Protein AF-A0A9W6GWQ6-F1 (afdb_monomer)

Radius of gyration: 34.15 Å; Cα contacts (8 Å, |Δi|>4): 83; chains: 1; bounding box: 98×38×91 Å

pLDDT: mean 79.25, std 17.66, range [35.62, 95.94]

Secondary structure (DSSP, 8-state):
-------PPP--------TTTTTSTTTHHHHHHHHHHHHHHHHHHHHHHHHHHHHHHHHHHHHHHHHTT--THHHHHHHHHHHHGGGSTTHHHHHHHHHHHHHHHHT----HHHHHHHHHHHHHHHHHHHHHT-

InterPro domains:
  IPR009945 ATPase inhibitor subunit zeta [PF07345] (28-128)
  IPR038293 ATPase inhibitor subunit zeta superfamily [G3DSA:1.10.790.20] (28-133)

Nearest PDB structures (foldseek):
  7vkv-assembly1_X  TM=6.542E-01  e=9.266E-05  Sinorhizobium meliloti 1021
  8fih-ass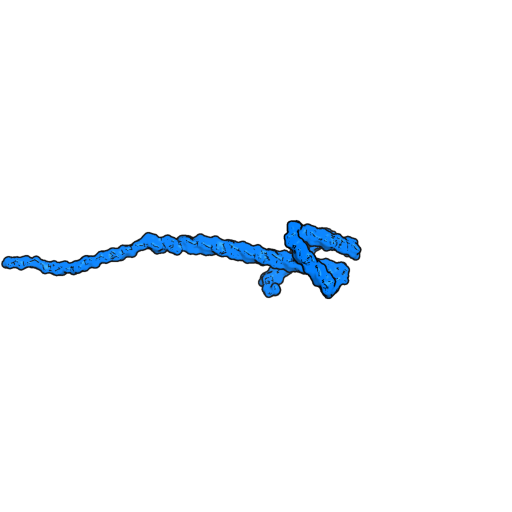embly1_C  TM=2.641E-01  e=8.124E+00  synthetic construct

Foldseek 3Di:
DDDDDDDDDDDDDDPDPPVVPPPVVVPCVPVVVVVVVVVVVVVVVVVLLLQLLLQLLLVLQLVLCVLLVHDDPRSNVSSVVLSVLCVDDVSVVVSLVVSVVSCVVSVNDDDSVNSVVSSVVSSVVSSVVVVVPD

Solvent-accessible surface area (backbone atoms only — not comparable to full-atom values): 7714 Å² total; per-residue (Å²): 142,84,80,88,82,85,84,79,75,84,83,76,76,82,82,72,76,68,78,72,67,72,64,67,71,60,55,65,57,57,54,52,54,49,54,56,50,49,54,53,46,50,55,49,54,51,52,52,48,52,53,22,52,47,44,15,31,33,50,47,21,40,54,50,20,52,73,70,70,38,56,74,69,57,14,51,53,47,7,51,55,44,35,64,47,54,83,44,88,64,25,68,61,51,51,52,54,50,54,46,52,53,27,61,74,69,70,46,94,65,56,71,68,58,53,53,51,49,48,53,56,32,35,56,48,26,46,52,42,57,74,72,69,112

Sequence (134 aa):
MNFAYMRAAPHARPQIPDRISTRLRMDMSTFDQREDSFEKRYVHDEELRFKAEARRNKLVGLWAAEKLGKTGADAQAYADALVAAEVAADADARVVATVKKDFEAAGVDQSEHQIRRTMDEMLAKAKAEIQAGA

Organism: NCBI:txid29468

Structure (mmCIF, N/CA/C/O backbone):
data_AF-A0A9W6GWQ6-F1
#
_entry.id   AF-A0A9W6GWQ6-F1
#
loop_
_atom_site.g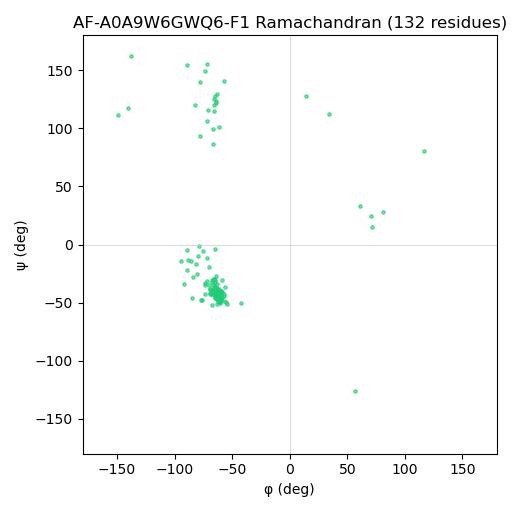roup_PDB
_atom_site.id
_atom_site.type_symbol
_atom_site.label_atom_id
_atom_site.label_alt_id
_atom_site.label_comp_id
_atom_site.label_asym_id
_atom_site.label_entity_id
_atom_site.label_seq_id
_atom_site.pdbx_PDB_ins_code
_atom_site.Cartn_x
_atom_site.Cartn_y
_atom_site.Cartn_z
_atom_site.occupancy
_atom_site.B_iso_or_equiv
_atom_site.auth_seq_id
_atom_site.auth_comp_id
_atom_site.auth_asym_id
_atom_site.auth_atom_id
_atom_site.pdbx_PDB_model_num
ATOM 1 N N . MET A 1 1 ? 82.904 -27.826 -75.173 1.00 45.59 1 MET A N 1
ATOM 2 C CA . MET A 1 1 ? 82.556 -26.519 -74.570 1.00 45.59 1 MET A CA 1
ATOM 3 C C . MET A 1 1 ? 81.038 -26.384 -74.506 1.00 45.59 1 MET A C 1
ATOM 5 O O . MET A 1 1 ? 80.404 -26.789 -75.470 1.00 45.59 1 MET A O 1
ATOM 9 N N . ASN A 1 2 ? 80.530 -25.780 -73.421 1.00 35.62 2 ASN A N 1
ATOM 10 C CA . ASN A 1 2 ? 79.188 -25.190 -73.193 1.00 35.62 2 ASN A CA 1
ATOM 11 C C . ASN A 1 2 ? 78.308 -25.825 -72.099 1.00 35.62 2 ASN A C 1
ATOM 13 O O . ASN A 1 2 ? 77.408 -26.613 -72.354 1.00 35.62 2 ASN A O 1
ATOM 17 N N . PHE A 1 3 ? 78.638 -25.421 -70.866 1.00 43.28 3 PHE A N 1
ATOM 18 C CA . PHE A 1 3 ? 77.787 -24.773 -69.856 1.00 43.28 3 PHE A CA 1
ATOM 19 C C . PHE A 1 3 ? 76.292 -25.134 -69.746 1.00 43.28 3 PHE A C 1
ATOM 21 O O . PHE A 1 3 ? 75.468 -24.749 -70.566 1.00 43.28 3 PHE A O 1
ATOM 28 N N . ALA A 1 4 ? 75.987 -25.778 -68.612 1.00 49.59 4 ALA A N 1
ATOM 29 C CA . ALA A 1 4 ? 74.929 -25.471 -67.643 1.00 49.59 4 ALA A CA 1
ATOM 30 C C . ALA A 1 4 ? 73.820 -24.488 -68.057 1.00 49.59 4 ALA A C 1
ATOM 32 O O . ALA A 1 4 ? 74.110 -23.324 -68.292 1.00 49.59 4 ALA A O 1
ATOM 33 N N . TYR A 1 5 ? 72.555 -24.900 -67.905 1.00 45.25 5 TYR A N 1
ATOM 34 C CA . TYR A 1 5 ? 71.547 -24.047 -67.265 1.00 45.25 5 TYR A CA 1
ATOM 35 C C . TYR A 1 5 ? 70.495 -24.885 -66.525 1.00 45.25 5 TYR A C 1
ATOM 37 O O . TYR A 1 5 ? 69.698 -25.625 -67.097 1.00 45.25 5 TYR A O 1
ATOM 45 N N . MET A 1 6 ? 70.554 -24.752 -65.205 1.00 45.06 6 MET A N 1
ATOM 46 C CA . MET A 1 6 ? 69.615 -25.234 -64.205 1.00 45.06 6 MET A CA 1
ATOM 47 C C . MET A 1 6 ? 68.268 -24.522 -64.403 1.00 45.06 6 MET A C 1
ATOM 49 O O . MET A 1 6 ? 68.195 -23.294 -64.389 1.00 45.06 6 MET A O 1
ATOM 53 N N . ARG A 1 7 ? 67.198 -25.291 -64.624 1.00 48.12 7 ARG A N 1
ATOM 54 C CA . ARG A 1 7 ? 65.831 -24.785 -64.797 1.00 48.12 7 ARG A CA 1
ATOM 55 C C . ARG A 1 7 ? 65.301 -24.299 -63.443 1.00 48.12 7 ARG A C 1
ATOM 57 O O . ARG A 1 7 ? 64.999 -25.110 -62.573 1.00 48.12 7 ARG A O 1
ATOM 64 N N . ALA A 1 8 ? 65.223 -22.982 -63.266 1.00 44.84 8 ALA A N 1
ATOM 65 C CA . ALA A 1 8 ? 64.668 -22.337 -62.080 1.00 44.84 8 ALA A CA 1
ATOM 66 C C . ALA A 1 8 ? 63.171 -22.666 -61.912 1.00 44.84 8 ALA A C 1
ATOM 68 O O . ALA A 1 8 ? 62.384 -22.542 -62.853 1.00 44.84 8 ALA A O 1
ATOM 69 N N . ALA A 1 9 ? 62.789 -23.100 -60.710 1.00 54.22 9 ALA A N 1
ATOM 70 C CA . ALA A 1 9 ? 61.401 -23.286 -60.297 1.00 54.22 9 ALA A CA 1
ATOM 71 C C . ALA A 1 9 ? 60.719 -21.921 -60.052 1.00 54.22 9 ALA A C 1
ATOM 73 O O . ALA A 1 9 ? 61.394 -20.973 -59.645 1.00 54.22 9 ALA A O 1
ATOM 74 N N . PRO A 1 10 ? 59.396 -21.790 -60.267 1.00 51.56 10 PRO A N 1
ATOM 75 C CA . PRO A 1 10 ? 58.687 -20.538 -60.026 1.00 51.56 10 PRO A CA 1
ATOM 76 C C . PRO A 1 10 ? 58.685 -20.202 -58.529 1.00 51.56 10 PRO A C 1
ATOM 78 O O . PRO A 1 10 ? 58.255 -20.997 -57.695 1.00 51.56 10 PRO A O 1
ATOM 81 N N . HIS A 1 11 ? 59.168 -19.006 -58.195 1.00 49.47 11 HIS A N 1
ATOM 82 C CA . HIS A 1 11 ? 59.162 -18.467 -56.840 1.00 49.47 11 HIS A CA 1
ATOM 83 C C . HIS A 1 11 ? 57.722 -18.319 -56.323 1.00 49.47 11 HIS A C 1
ATOM 85 O O . HIS A 1 11 ? 57.022 -17.361 -56.656 1.00 49.47 11 HIS A O 1
ATOM 91 N N . ALA A 1 12 ? 57.281 -19.257 -55.486 1.00 52.09 12 ALA A N 1
ATOM 92 C CA . ALA A 1 12 ? 56.095 -19.082 -54.662 1.00 52.09 12 ALA A CA 1
ATOM 93 C C . ALA A 1 12 ? 56.377 -17.970 -53.641 1.00 52.09 12 ALA A C 1
ATOM 95 O O . ALA A 1 12 ? 57.257 -18.099 -52.789 1.00 52.09 12 ALA A O 1
ATOM 96 N N . ARG A 1 13 ? 55.654 -16.851 -53.749 1.00 55.09 13 ARG A N 1
ATOM 97 C CA . ARG A 1 13 ? 55.689 -15.789 -52.739 1.00 55.09 13 ARG A CA 1
ATOM 98 C C . ARG A 1 13 ? 55.111 -16.352 -51.433 1.00 55.09 13 ARG A C 1
ATOM 100 O O . ARG A 1 13 ? 54.008 -16.900 -51.478 1.00 55.09 13 ARG A O 1
ATOM 107 N N . PRO A 1 14 ? 55.798 -16.235 -50.285 1.00 47.47 14 PRO A N 1
ATOM 108 C CA . PRO A 1 14 ? 55.205 -16.622 -49.016 1.00 47.47 14 PRO A CA 1
ATOM 109 C C . PRO A 1 14 ? 54.032 -15.682 -48.718 1.00 47.47 14 PRO A C 1
ATOM 111 O O . PRO A 1 14 ? 54.206 -14.467 -48.638 1.00 47.47 14 PRO A O 1
ATOM 114 N N . GLN A 1 15 ? 52.834 -16.249 -48.578 1.00 58.31 15 GLN A N 1
ATOM 115 C CA . GLN A 1 15 ? 51.679 -15.546 -48.028 1.00 58.31 15 GLN A CA 1
ATOM 116 C C . GLN A 1 15 ? 51.986 -15.264 -46.554 1.00 58.31 15 GLN A C 1
ATOM 118 O O . GLN A 1 15 ? 51.899 -16.158 -45.714 1.00 58.31 15 GLN A O 1
ATOM 123 N N . ILE A 1 16 ? 52.415 -14.043 -46.242 1.00 57.41 16 ILE A N 1
ATOM 124 C CA . ILE A 1 16 ? 52.544 -13.585 -44.859 1.00 57.41 16 ILE A CA 1
ATOM 125 C C . ILE A 1 16 ? 51.109 -13.416 -44.347 1.00 57.41 16 ILE A C 1
ATOM 127 O O . ILE A 1 16 ? 50.386 -12.591 -44.906 1.00 57.41 16 ILE A O 1
ATOM 131 N N . PRO A 1 17 ? 50.644 -14.183 -43.342 1.00 51.12 17 PRO A N 1
ATOM 132 C CA . PRO A 1 17 ? 49.328 -13.937 -42.781 1.00 51.12 17 PRO A CA 1
ATOM 133 C C . PRO A 1 17 ? 49.348 -12.550 -42.146 1.00 51.12 17 PRO A C 1
ATOM 135 O O . PRO A 1 17 ? 50.195 -12.254 -41.299 1.00 51.12 17 PRO A O 1
ATOM 138 N N . ASP A 1 18 ? 48.431 -11.704 -42.595 1.00 53.69 18 ASP A N 1
ATOM 139 C CA . ASP A 1 18 ? 48.313 -10.311 -42.194 1.00 53.69 18 ASP A CA 1
ATOM 140 C C . ASP A 1 18 ? 47.901 -10.244 -40.712 1.00 53.69 18 ASP A C 1
ATOM 142 O O . ASP A 1 18 ? 46.723 -10.239 -40.347 1.00 53.69 18 ASP A O 1
ATOM 146 N N . ARG A 1 19 ? 48.898 -10.290 -39.816 1.00 55.25 19 ARG A N 1
ATOM 147 C CA . ARG A 1 19 ? 48.718 -10.409 -38.355 1.00 55.25 19 ARG A CA 1
ATOM 148 C C . ARG A 1 19 ? 48.026 -9.203 -37.713 1.00 55.25 19 ARG A C 1
ATOM 150 O O . ARG A 1 19 ? 47.751 -9.232 -36.515 1.00 55.25 19 ARG A O 1
ATOM 157 N N . ILE A 1 20 ? 47.733 -8.162 -38.488 1.00 52.41 20 ILE A N 1
ATOM 158 C CA . ILE A 1 20 ? 47.064 -6.945 -38.026 1.00 52.41 20 ILE A CA 1
ATOM 159 C C . ILE A 1 20 ? 45.533 -7.126 -38.024 1.00 52.41 20 ILE A C 1
ATOM 161 O O . ILE A 1 20 ? 44.852 -6.558 -37.173 1.00 52.41 20 ILE A O 1
ATOM 165 N N . SER A 1 21 ? 44.975 -7.985 -38.887 1.00 52.09 21 SER A N 1
ATOM 166 C CA . SER A 1 21 ? 43.514 -8.090 -39.055 1.00 52.09 21 SER A CA 1
ATOM 167 C C . SER A 1 21 ? 42.811 -8.943 -37.983 1.00 52.09 21 SER A C 1
ATOM 169 O O . SER A 1 21 ? 41.641 -8.728 -37.671 1.00 52.09 21 SER A O 1
ATOM 171 N N . THR A 1 22 ? 43.513 -9.891 -37.353 1.00 51.50 22 THR A N 1
ATOM 172 C CA . THR A 1 22 ? 42.909 -10.814 -36.369 1.00 51.50 22 THR A CA 1
ATOM 173 C C . THR A 1 22 ? 42.769 -10.211 -34.968 1.00 51.50 22 THR A C 1
ATOM 175 O O . THR A 1 22 ? 42.011 -10.730 -34.153 1.00 51.50 22 THR A O 1
ATOM 178 N N . ARG A 1 23 ? 43.476 -9.116 -34.659 1.00 52.72 23 ARG A N 1
ATOM 179 C CA . ARG A 1 23 ? 43.489 -8.533 -33.305 1.00 52.72 23 ARG A CA 1
ATOM 180 C C . ARG A 1 23 ? 42.382 -7.503 -33.063 1.00 52.72 23 ARG A C 1
ATOM 182 O O . ARG A 1 23 ? 41.997 -7.312 -31.919 1.00 52.72 23 ARG A O 1
ATOM 189 N N . LEU A 1 24 ? 41.832 -6.898 -34.119 1.00 52.38 24 LEU A N 1
ATOM 190 C CA . LEU A 1 24 ? 40.831 -5.825 -34.014 1.00 52.38 24 LEU A CA 1
ATOM 191 C C . LEU A 1 24 ? 39.373 -6.330 -33.938 1.00 52.38 24 LEU A C 1
ATOM 193 O O . LEU A 1 24 ? 38.482 -5.573 -33.578 1.00 52.38 24 LEU A O 1
ATOM 197 N N . ARG A 1 25 ? 39.102 -7.613 -34.235 1.00 50.66 25 ARG A N 1
ATOM 198 C CA . ARG A 1 25 ? 37.744 -8.198 -34.133 1.00 50.66 25 ARG A CA 1
ATOM 199 C C . ARG A 1 25 ? 37.364 -8.724 -32.745 1.00 50.66 25 ARG A C 1
ATOM 201 O O . ARG A 1 25 ? 36.193 -9.000 -32.520 1.00 50.66 25 ARG A O 1
ATOM 208 N N . MET A 1 26 ? 38.324 -8.891 -31.837 1.00 52.78 26 MET A N 1
ATOM 209 C CA . MET A 1 26 ? 38.060 -9.427 -30.493 1.00 52.78 26 MET A CA 1
ATOM 210 C C . MET A 1 26 ? 37.838 -8.342 -29.431 1.00 52.78 26 MET A C 1
ATOM 212 O O . MET A 1 26 ? 37.325 -8.653 -28.366 1.00 52.78 26 MET A O 1
ATOM 216 N N . ASP A 1 27 ? 38.175 -7.082 -29.719 1.00 52.66 27 ASP A N 1
ATOM 217 C CA . ASP A 1 27 ? 38.182 -6.003 -28.720 1.00 52.66 27 ASP A CA 1
ATOM 218 C C . ASP A 1 27 ? 36.797 -5.350 -28.531 1.00 52.66 27 ASP A C 1
ATOM 220 O O . ASP A 1 27 ? 36.292 -5.292 -27.411 1.00 52.66 27 ASP A O 1
ATOM 224 N N . MET A 1 28 ? 36.102 -5.020 -29.633 1.00 54.03 28 MET A N 1
ATOM 225 C CA . MET A 1 28 ? 34.707 -4.531 -29.606 1.00 54.03 28 MET A CA 1
ATOM 226 C C . MET A 1 28 ? 33.750 -5.534 -28.941 1.00 54.03 28 MET A C 1
ATOM 228 O O . MET A 1 28 ? 32.807 -5.165 -28.264 1.00 54.03 28 MET A O 1
ATOM 232 N N . SER A 1 29 ? 34.035 -6.834 -29.051 1.00 59.91 29 SER A N 1
ATOM 233 C CA . SER A 1 29 ? 33.178 -7.890 -28.509 1.00 59.91 29 SER A CA 1
ATOM 234 C C . SER A 1 29 ? 33.117 -7.912 -26.979 1.00 59.91 29 SER A C 1
ATOM 236 O O . SER A 1 29 ? 32.115 -8.363 -26.443 1.00 59.91 29 SER A O 1
ATOM 238 N N . THR A 1 30 ? 34.165 -7.509 -26.257 1.00 60.12 30 THR A N 1
ATOM 239 C CA . THR A 1 30 ? 34.225 -7.681 -24.789 1.00 60.12 30 THR A CA 1
ATOM 240 C C . THR A 1 30 ? 33.695 -6.481 -24.019 1.00 60.12 30 THR A C 1
ATOM 242 O O . THR A 1 30 ? 33.142 -6.661 -22.933 1.00 60.12 30 THR A O 1
ATOM 245 N N . PHE A 1 31 ? 33.890 -5.271 -24.548 1.00 58.97 31 PHE A N 1
ATOM 246 C CA . PHE A 1 31 ? 33.330 -4.056 -23.962 1.00 58.97 31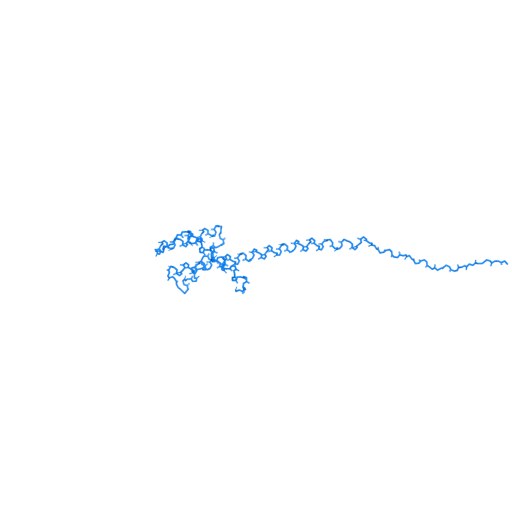 PHE A CA 1
ATOM 247 C C . PHE A 1 31 ? 31.832 -3.956 -24.279 1.00 58.97 31 PHE A C 1
ATOM 249 O O . PHE A 1 31 ? 31.051 -3.871 -23.333 1.00 58.97 31 PHE A O 1
ATOM 256 N N . ASP A 1 32 ? 31.430 -4.160 -25.543 1.00 60.88 32 ASP A N 1
ATOM 257 C CA . ASP A 1 32 ? 30.015 -4.165 -25.949 1.00 60.88 32 ASP A CA 1
ATOM 258 C C . ASP A 1 32 ? 29.219 -5.249 -25.199 1.00 60.88 32 ASP A C 1
ATOM 260 O O . ASP A 1 32 ? 28.121 -4.998 -24.723 1.00 60.88 32 ASP A O 1
ATOM 264 N N . GLN A 1 33 ? 29.779 -6.450 -24.984 1.00 61.69 33 GLN A N 1
ATOM 265 C CA . GLN A 1 33 ? 29.103 -7.494 -24.191 1.00 61.69 33 GLN A CA 1
ATOM 266 C C . GLN A 1 33 ? 28.928 -7.128 -22.713 1.00 61.69 33 GLN A C 1
ATOM 268 O O . GLN A 1 33 ? 27.994 -7.613 -22.071 1.00 61.69 33 GLN A O 1
ATOM 273 N N . ARG A 1 34 ? 29.826 -6.314 -22.143 1.00 63.59 34 ARG A N 1
ATOM 274 C CA . ARG A 1 34 ? 29.687 -5.834 -20.763 1.00 63.59 34 ARG A CA 1
ATOM 275 C C . ARG A 1 34 ? 28.647 -4.729 -20.695 1.00 63.59 34 ARG A C 1
ATOM 277 O O . ARG A 1 34 ? 27.776 -4.824 -19.840 1.00 63.59 34 ARG A O 1
ATOM 284 N N . GLU A 1 35 ? 28.716 -3.750 -21.591 1.00 63.09 35 GLU A N 1
ATOM 285 C CA . GLU A 1 35 ? 27.746 -2.654 -21.714 1.00 63.09 35 GLU A CA 1
ATOM 286 C C . GLU A 1 35 ? 26.318 -3.196 -21.869 1.00 63.09 35 GLU A C 1
ATOM 288 O O . GLU A 1 35 ? 25.455 -2.929 -21.035 1.00 63.09 35 GLU A O 1
ATOM 293 N N . ASP A 1 36 ? 26.124 -4.121 -22.806 1.00 63.94 36 ASP A N 1
ATOM 294 C CA . ASP A 1 36 ? 24.843 -4.765 -23.096 1.00 63.94 36 ASP A CA 1
ATOM 295 C C . ASP A 1 36 ? 24.354 -5.647 -21.919 1.00 63.94 36 ASP A C 1
ATOM 297 O O . ASP A 1 36 ? 23.157 -5.776 -21.660 1.00 63.94 36 ASP A O 1
ATOM 301 N N . SER A 1 37 ? 25.274 -6.211 -21.124 1.00 67.88 37 SER A N 1
ATOM 302 C CA . SER A 1 37 ? 24.932 -6.915 -19.876 1.00 67.88 37 SER A CA 1
ATOM 303 C C . SER A 1 37 ? 24.535 -5.968 -18.740 1.00 67.88 37 SER A C 1
ATOM 305 O O . SER A 1 37 ? 23.711 -6.344 -17.906 1.00 67.88 37 SER A O 1
ATOM 307 N N . PHE A 1 38 ? 25.105 -4.762 -18.664 1.00 68.62 38 PHE A N 1
ATOM 308 C CA . PHE A 1 38 ? 24.741 -3.770 -17.649 1.00 68.62 38 PHE A CA 1
ATOM 309 C C . PHE A 1 38 ? 23.382 -3.137 -17.946 1.00 68.62 38 PHE A C 1
ATOM 311 O O . PHE A 1 38 ? 22.563 -3.045 -17.034 1.00 68.62 38 PHE A O 1
ATOM 318 N N . GLU A 1 39 ? 23.103 -2.790 -19.203 1.00 69.12 39 GLU A N 1
ATOM 319 C CA . GLU A 1 39 ? 21.797 -2.262 -19.613 1.00 69.12 39 GLU A CA 1
ATOM 320 C C . GLU A 1 39 ? 20.680 -3.289 -19.400 1.00 69.12 39 GLU A C 1
ATOM 322 O O . GLU A 1 39 ? 19.664 -2.984 -18.774 1.00 69.12 39 GLU A O 1
ATOM 327 N N . LYS A 1 40 ? 20.891 -4.547 -19.816 1.00 73.56 40 LYS A N 1
ATOM 328 C CA . LYS A 1 40 ? 19.917 -5.631 -19.597 1.00 73.56 40 LYS A CA 1
ATOM 329 C C . LYS A 1 40 ? 19.633 -5.875 -18.120 1.00 73.56 40 LYS A C 1
ATOM 331 O O . LYS A 1 40 ? 18.485 -6.111 -17.752 1.00 73.56 40 LYS A O 1
ATOM 336 N N . ARG A 1 41 ? 20.660 -5.814 -17.266 1.00 75.38 41 ARG A N 1
ATOM 337 C CA . ARG A 1 41 ? 20.485 -5.937 -15.813 1.00 75.38 41 ARG A CA 1
ATOM 338 C C . ARG A 1 41 ? 19.734 -4.753 -15.230 1.00 75.38 41 ARG A C 1
ATOM 340 O O . ARG A 1 41 ? 18.847 -4.968 -14.420 1.00 75.38 41 ARG A O 1
ATOM 347 N N . TYR A 1 42 ? 20.052 -3.539 -15.664 1.00 78.25 42 TYR A N 1
ATOM 348 C CA . TYR A 1 42 ? 19.383 -2.339 -15.181 1.00 78.25 42 TYR A CA 1
ATOM 349 C C . TYR A 1 42 ? 17.885 -2.360 -15.511 1.00 78.25 42 TYR A C 1
ATOM 351 O O . TYR A 1 42 ? 17.062 -2.202 -14.614 1.00 78.25 42 TYR A O 1
ATOM 359 N N . VAL A 1 43 ? 17.530 -2.653 -16.768 1.00 80.25 43 VAL A N 1
ATOM 360 C CA . VAL A 1 43 ? 16.127 -2.770 -17.201 1.00 80.25 43 VAL A CA 1
ATOM 361 C C . VAL A 1 43 ? 15.402 -3.868 -16.422 1.00 80.25 43 VAL A C 1
ATOM 363 O O . VAL A 1 43 ? 14.277 -3.667 -15.971 1.00 80.25 43 VAL A O 1
ATOM 366 N N . HIS A 1 44 ? 16.047 -5.019 -16.223 1.00 79.75 44 HIS A N 1
ATOM 367 C CA . HIS A 1 44 ? 15.462 -6.119 -15.464 1.00 79.75 44 HIS A CA 1
ATOM 368 C C . HIS A 1 44 ? 15.241 -5.763 -13.987 1.00 79.75 44 HIS A C 1
ATOM 370 O O . HIS A 1 44 ? 14.165 -6.013 -13.448 1.00 79.75 44 HIS A O 1
ATOM 376 N N . ASP A 1 45 ? 16.236 -5.157 -13.338 1.00 82.62 45 ASP A N 1
ATOM 377 C CA . ASP A 1 45 ? 16.166 -4.765 -11.930 1.00 82.62 45 ASP A CA 1
ATOM 378 C C . ASP A 1 45 ? 15.098 -3.677 -11.711 1.00 82.62 45 ASP A C 1
ATOM 380 O O . ASP A 1 45 ? 14.363 -3.716 -1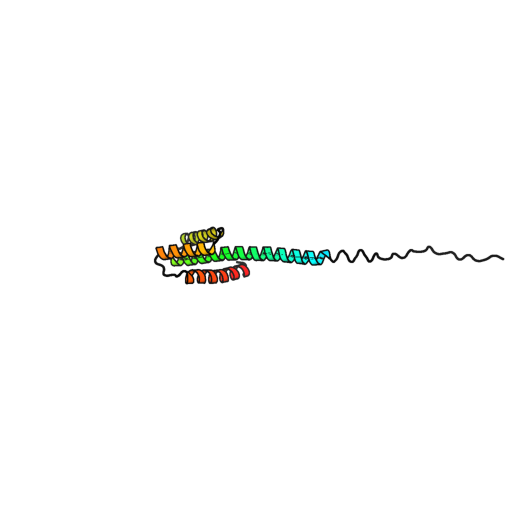0.720 1.00 82.62 45 ASP A O 1
ATOM 384 N N . GLU A 1 46 ? 14.954 -2.739 -12.652 1.00 85.62 46 GLU A N 1
ATOM 385 C CA . GLU A 1 46 ? 13.918 -1.703 -12.623 1.00 85.62 46 GLU A CA 1
ATOM 386 C C . GLU A 1 46 ? 12.513 -2.284 -12.849 1.00 85.62 46 GLU A C 1
ATOM 388 O O . GLU A 1 46 ? 11.584 -1.962 -12.105 1.00 85.62 46 GLU A O 1
ATOM 393 N N . GLU A 1 47 ? 12.354 -3.212 -13.797 1.00 85.75 47 GLU A N 1
ATOM 394 C CA . GLU A 1 47 ? 11.085 -3.912 -14.027 1.00 85.75 47 GLU A CA 1
ATOM 395 C C . GLU A 1 47 ? 10.666 -4.743 -12.802 1.00 85.75 47 GLU A C 1
ATOM 397 O O . GLU A 1 47 ? 9.504 -4.709 -12.384 1.00 85.75 47 GLU A O 1
ATOM 402 N N . LEU A 1 48 ? 11.607 -5.472 -12.191 1.00 87.50 48 LEU A N 1
ATOM 403 C CA . LEU A 1 48 ? 11.361 -6.234 -10.964 1.00 87.50 48 LEU A CA 1
ATOM 404 C C . LEU A 1 48 ? 10.967 -5.322 -9.804 1.00 87.50 48 LEU A C 1
ATOM 406 O O . LEU A 1 48 ? 10.062 -5.661 -9.037 1.00 87.50 48 LEU A O 1
ATOM 410 N N . ARG A 1 49 ? 11.622 -4.166 -9.677 1.00 86.25 49 ARG A N 1
ATOM 411 C CA . ARG A 1 49 ? 11.288 -3.169 -8.661 1.00 86.25 49 ARG A CA 1
ATOM 412 C C . ARG A 1 49 ? 9.871 -2.635 -8.859 1.00 86.25 49 ARG A C 1
ATOM 414 O O . ARG A 1 49 ? 9.103 -2.662 -7.903 1.00 86.25 49 ARG A O 1
ATOM 421 N N . PHE A 1 50 ? 9.503 -2.238 -10.077 1.00 86.12 50 PHE A N 1
ATOM 422 C CA . PHE A 1 50 ? 8.158 -1.736 -10.377 1.00 86.12 50 PHE A CA 1
ATOM 423 C C . PHE A 1 50 ? 7.077 -2.787 -10.086 1.00 86.12 50 PHE A C 1
ATOM 425 O O . PHE A 1 50 ? 6.064 -2.498 -9.449 1.00 86.12 50 PHE A O 1
ATOM 432 N N . LYS A 1 51 ? 7.317 -4.046 -10.476 1.00 88.75 51 LYS A N 1
ATOM 433 C CA . LYS A 1 51 ? 6.421 -5.164 -10.140 1.00 88.75 51 LYS A CA 1
ATOM 434 C C . LYS A 1 51 ? 6.303 -5.362 -8.626 1.00 88.75 51 LYS A C 1
ATOM 436 O O . LYS A 1 51 ? 5.202 -5.606 -8.132 1.00 88.75 51 LYS A O 1
ATOM 441 N N . ALA A 1 52 ? 7.409 -5.256 -7.887 1.00 91.12 52 ALA A N 1
ATOM 442 C CA . ALA A 1 52 ? 7.429 -5.429 -6.435 1.00 91.12 52 ALA A CA 1
ATOM 443 C C . ALA A 1 52 ? 6.686 -4.315 -5.701 1.00 91.12 52 ALA A C 1
ATOM 445 O O . ALA A 1 52 ? 5.960 -4.599 -4.751 1.00 91.12 52 ALA A O 1
ATOM 446 N N . GLU A 1 53 ? 6.834 -3.075 -6.155 1.00 89.44 53 GLU A N 1
ATOM 447 C CA . GLU A 1 53 ? 6.137 -1.901 -5.630 1.00 89.44 53 GLU A CA 1
ATOM 448 C C . GLU A 1 53 ? 4.616 -2.028 -5.841 1.00 89.44 53 GLU A C 1
ATOM 450 O O . GLU A 1 53 ? 3.863 -2.050 -4.861 1.00 89.44 53 GLU A O 1
ATOM 455 N N . ALA A 1 54 ? 4.171 -2.319 -7.070 1.00 89.69 54 ALA A N 1
ATOM 456 C CA . ALA A 1 54 ? 2.752 -2.536 -7.367 1.00 89.69 54 ALA A CA 1
ATOM 457 C C . ALA A 1 54 ? 2.153 -3.694 -6.546 1.00 89.69 54 ALA A C 1
ATOM 459 O O . ALA A 1 54 ? 1.039 -3.611 -6.014 1.00 89.69 54 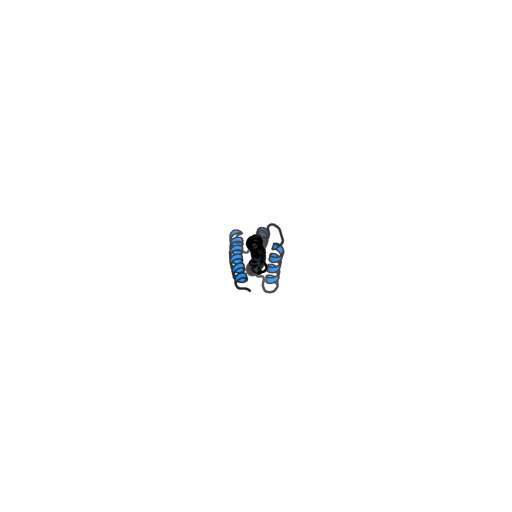ALA A O 1
ATOM 460 N N . ARG A 1 55 ? 2.905 -4.794 -6.394 1.00 91.56 55 ARG A N 1
ATOM 461 C CA . ARG A 1 55 ? 2.482 -5.945 -5.587 1.00 91.56 55 ARG A CA 1
ATOM 462 C C . ARG A 1 55 ? 2.420 -5.603 -4.097 1.00 91.56 55 ARG A C 1
ATOM 464 O O . ARG A 1 55 ? 1.443 -5.971 -3.444 1.00 91.56 55 ARG A O 1
ATOM 471 N N . ARG A 1 56 ? 3.403 -4.866 -3.567 1.00 94.19 56 ARG A N 1
ATOM 472 C CA . ARG A 1 56 ? 3.401 -4.341 -2.191 1.00 94.19 56 ARG A CA 1
ATOM 473 C C . ARG A 1 56 ? 2.140 -3.520 -1.943 1.00 94.19 56 ARG A C 1
ATOM 475 O O . ARG A 1 56 ? 1.461 -3.768 -0.951 1.00 94.19 56 ARG A O 1
ATOM 482 N N . ASN A 1 57 ? 1.799 -2.588 -2.829 1.00 92.00 57 ASN A N 1
ATOM 483 C CA . ASN A 1 57 ? 0.649 -1.705 -2.626 1.00 92.00 57 ASN A CA 1
ATOM 484 C C . ASN A 1 57 ? -0.678 -2.461 -2.647 1.00 92.00 57 ASN A C 1
ATOM 486 O O . ASN A 1 57 ? -1.550 -2.195 -1.815 1.00 92.00 57 ASN A O 1
ATOM 490 N N . LYS A 1 58 ? -0.797 -3.485 -3.498 1.00 92.88 58 LYS A N 1
ATOM 491 C CA . LYS A 1 58 ? -1.942 -4.399 -3.465 1.00 92.88 58 LYS A CA 1
ATOM 492 C C . LYS A 1 58 ? -2.058 -5.119 -2.117 1.00 92.88 58 LYS A C 1
ATOM 494 O O . LYS A 1 58 ? -3.141 -5.159 -1.538 1.00 92.88 58 LYS A O 1
ATOM 499 N N . LEU A 1 59 ? -0.956 -5.665 -1.598 1.00 94.69 59 LEU A N 1
ATOM 500 C CA . LEU A 1 59 ? -0.937 -6.365 -0.308 1.00 94.69 59 LEU A CA 1
ATOM 501 C C . LEU A 1 59 ? -1.277 -5.433 0.865 1.00 94.69 59 LEU A C 1
ATOM 503 O O . LEU A 1 59 ? -2.073 -5.799 1.728 1.00 94.69 59 LEU A O 1
ATOM 507 N N . VAL A 1 60 ? -0.720 -4.219 0.875 1.00 95.00 60 VAL A N 1
ATOM 508 C CA . VAL A 1 60 ? -1.017 -3.190 1.886 1.00 95.00 60 VAL A CA 1
ATOM 509 C C . VAL A 1 60 ? -2.493 -2.811 1.850 1.00 95.00 60 VAL A C 1
ATOM 511 O O . VAL A 1 60 ? -3.122 -2.704 2.900 1.00 95.00 60 VAL A O 1
ATOM 514 N N . GLY A 1 61 ? -3.072 -2.658 0.660 1.00 94.69 61 GLY A N 1
ATOM 515 C CA . GLY A 1 61 ? -4.485 -2.338 0.534 1.00 94.69 61 GLY A CA 1
ATOM 516 C C . GLY A 1 61 ? -5.414 -3.454 0.985 1.00 94.69 61 GLY A C 1
ATOM 517 O O . GLY A 1 61 ? -6.387 -3.172 1.674 1.00 94.69 61 GLY A O 1
ATOM 518 N N . LEU A 1 62 ? -5.097 -4.715 0.691 1.00 95.62 62 LEU A N 1
ATOM 519 C CA . LEU A 1 62 ? -5.870 -5.847 1.212 1.00 95.62 62 LEU A CA 1
ATOM 520 C C . LEU A 1 62 ? -5.794 -5.927 2.743 1.00 95.62 62 LEU A C 1
ATOM 522 O O . LEU A 1 62 ? -6.818 -6.106 3.399 1.00 95.62 62 LEU A O 1
ATOM 526 N N . TRP A 1 63 ? -4.606 -5.723 3.315 1.00 95.94 63 TRP A N 1
ATOM 527 C CA . TRP A 1 63 ? -4.421 -5.666 4.765 1.00 95.94 63 TRP A CA 1
ATOM 528 C C . TRP A 1 63 ? -5.224 -4.527 5.408 1.00 95.94 63 TRP A C 1
ATOM 530 O O . TRP A 1 63 ? -5.927 -4.736 6.398 1.00 95.94 63 TRP A O 1
ATOM 540 N N . ALA A 1 64 ? -5.154 -3.322 4.841 1.00 95.00 64 ALA A N 1
ATOM 541 C CA . ALA A 1 64 ? -5.898 -2.177 5.348 1.00 95.00 64 ALA A CA 1
ATOM 542 C C . ALA A 1 64 ? -7.412 -2.380 5.192 1.00 95.00 64 ALA A C 1
ATOM 544 O O . ALA A 1 64 ? -8.169 -2.087 6.114 1.00 95.00 64 ALA A O 1
ATOM 545 N N . ALA A 1 65 ? -7.859 -2.953 4.075 1.00 95.31 65 ALA A N 1
ATOM 546 C CA . ALA A 1 65 ? -9.256 -3.294 3.848 1.00 95.31 65 ALA A CA 1
ATOM 547 C C . ALA A 1 65 ? -9.795 -4.274 4.899 1.00 95.31 65 ALA A C 1
ATOM 549 O O . ALA A 1 65 ? -10.879 -4.043 5.433 1.00 95.31 65 ALA A O 1
ATOM 550 N N . GLU A 1 66 ? -9.028 -5.310 5.247 1.00 94.56 66 GLU A N 1
ATOM 551 C CA . GLU A 1 66 ? -9.384 -6.254 6.312 1.00 94.56 66 GLU A CA 1
ATOM 552 C C . GLU A 1 66 ? -9.570 -5.533 7.656 1.00 94.56 66 GLU A C 1
ATOM 554 O O . GLU A 1 66 ? -10.570 -5.741 8.344 1.00 94.56 66 GLU A O 1
ATOM 559 N N . LYS A 1 67 ? -8.654 -4.618 8.008 1.00 93.75 67 LYS A N 1
ATOM 560 C CA . LYS A 1 67 ? -8.753 -3.802 9.232 1.00 93.75 67 LYS A CA 1
ATOM 561 C C . LYS A 1 67 ? -9.946 -2.849 9.226 1.00 93.75 67 LYS A C 1
ATOM 563 O O . LYS A 1 67 ? -10.522 -2.599 10.279 1.00 93.75 67 LYS A O 1
ATOM 568 N N . LEU A 1 68 ? -10.332 -2.357 8.053 1.00 92.69 68 LEU A N 1
ATOM 569 C CA . LEU A 1 68 ? -11.517 -1.525 7.844 1.00 92.69 68 LEU A CA 1
ATOM 570 C C . LEU A 1 68 ? -12.823 -2.339 7.790 1.00 92.69 68 LEU A C 1
ATOM 572 O O . LEU A 1 68 ? -13.890 -1.757 7.602 1.00 92.69 68 LEU A O 1
ATOM 576 N N . GLY A 1 69 ? -12.763 -3.671 7.905 1.00 93.00 69 GLY A N 1
ATOM 577 C CA . GLY A 1 69 ? -13.932 -4.547 7.799 1.00 93.00 69 GLY A CA 1
ATOM 578 C C . GLY A 1 69 ? -14.500 -4.668 6.379 1.00 93.00 69 GLY A C 1
ATOM 579 O O . GLY A 1 69 ? -15.624 -5.137 6.204 1.00 93.00 69 GLY A O 1
ATOM 580 N N . LYS A 1 70 ? -13.746 -4.256 5.352 1.00 94.12 70 LYS A N 1
ATOM 581 C CA . LYS A 1 70 ? -14.110 -4.438 3.940 1.00 94.12 70 LYS A CA 1
ATOM 582 C C . LYS A 1 70 ? -13.830 -5.883 3.532 1.00 94.12 70 LYS A C 1
ATOM 584 O O . LYS A 1 70 ? -12.803 -6.451 3.892 1.00 94.12 70 LYS A O 1
ATOM 589 N N . THR A 1 71 ? -14.719 -6.479 2.740 1.00 91.69 71 THR A N 1
ATOM 590 C CA . THR A 1 71 ? -14.576 -7.868 2.271 1.00 91.69 71 THR A CA 1
ATOM 591 C C . THR A 1 71 ? -14.944 -8.000 0.795 1.00 91.69 71 THR A C 1
ATOM 593 O O . THR A 1 71 ? -15.568 -7.113 0.212 1.00 91.69 71 THR A O 1
ATOM 596 N N . GLY A 1 72 ? -14.524 -9.101 0.164 1.00 93.75 72 GLY A N 1
ATOM 597 C CA . GLY A 1 72 ? -14.862 -9.405 -1.227 1.00 93.75 72 GLY A CA 1
ATOM 598 C C . GLY A 1 72 ? -14.443 -8.300 -2.202 1.00 93.75 72 GLY A C 1
ATOM 599 O O . GLY A 1 72 ? -13.285 -7.883 -2.226 1.00 93.75 72 GLY A O 1
ATOM 600 N N . ALA A 1 73 ? -15.399 -7.827 -3.005 1.00 93.75 73 ALA A N 1
ATOM 601 C CA . ALA A 1 73 ? -15.163 -6.807 -4.024 1.00 93.75 73 ALA A CA 1
ATOM 602 C C . ALA A 1 73 ? -14.703 -5.462 -3.436 1.00 93.75 73 ALA A C 1
ATOM 604 O O . ALA A 1 73 ? -13.859 -4.802 -4.038 1.00 93.75 73 ALA A O 1
ATOM 605 N N . ASP A 1 74 ? -15.180 -5.085 -2.246 1.00 91.88 74 ASP A N 1
ATOM 606 C CA . ASP A 1 74 ? -14.814 -3.810 -1.616 1.00 91.88 74 ASP A CA 1
ATOM 607 C C . ASP A 1 74 ? -13.358 -3.797 -1.145 1.00 91.88 74 ASP A C 1
ATOM 609 O O . ASP A 1 74 ? -12.687 -2.765 -1.213 1.00 91.88 74 ASP A O 1
ATOM 613 N N . ALA A 1 75 ? -12.854 -4.946 -0.685 1.00 93.88 75 ALA A N 1
ATOM 614 C CA . ALA A 1 75 ? -11.449 -5.094 -0.324 1.00 93.88 75 ALA A CA 1
ATOM 615 C C . ALA A 1 75 ? -10.550 -5.037 -1.564 1.00 93.88 75 ALA A C 1
ATOM 617 O O . ALA A 1 75 ? -9.520 -4.361 -1.553 1.00 93.88 75 ALA A O 1
ATOM 618 N N . GLN A 1 76 ? -10.970 -5.693 -2.649 1.00 93.25 76 GLN A N 1
ATOM 619 C CA . GLN A 1 76 ? -10.230 -5.682 -3.906 1.00 93.25 76 GLN A CA 1
ATOM 620 C C . GLN A 1 76 ? -10.186 -4.276 -4.521 1.00 93.25 76 GLN A C 1
ATOM 622 O O . GLN A 1 76 ? -9.109 -3.806 -4.872 1.00 93.25 76 GLN A O 1
ATOM 627 N N . ALA A 1 77 ? -11.318 -3.566 -4.548 1.00 94.94 77 ALA A N 1
ATOM 628 C CA . ALA A 1 77 ? -11.390 -2.192 -5.037 1.00 94.94 77 ALA A CA 1
ATOM 629 C C . ALA A 1 77 ? -10.514 -1.230 -4.219 1.00 94.94 77 ALA A C 1
ATOM 631 O O . ALA A 1 77 ? -9.868 -0.348 -4.784 1.00 94.94 77 ALA A O 1
ATOM 632 N N . TYR A 1 78 ? -10.453 -1.409 -2.895 1.00 93.88 78 TYR A N 1
ATOM 633 C CA . TYR A 1 78 ? -9.571 -0.614 -2.039 1.00 93.88 78 TYR A CA 1
ATOM 634 C C . TYR A 1 78 ? -8.090 -0.867 -2.353 1.00 93.88 78 TYR A C 1
ATOM 636 O O . TYR A 1 78 ? -7.308 0.076 -2.473 1.00 93.88 78 TYR A O 1
ATOM 644 N N . ALA A 1 79 ? -7.710 -2.132 -2.544 1.00 94.25 79 ALA A N 1
ATOM 645 C CA . ALA A 1 79 ? -6.354 -2.490 -2.937 1.00 94.25 79 ALA A CA 1
ATOM 646 C C . ALA A 1 79 ? -5.973 -1.916 -4.308 1.00 94.25 79 ALA A C 1
ATOM 648 O O . ALA A 1 79 ? -4.899 -1.337 -4.451 1.00 94.25 79 ALA A O 1
ATOM 649 N N . ASP A 1 80 ? -6.865 -2.008 -5.292 1.00 92.75 80 ASP A N 1
ATOM 650 C CA . ASP A 1 80 ? -6.617 -1.492 -6.641 1.00 92.75 80 ASP A CA 1
ATOM 651 C C . ASP A 1 80 ? -6.504 0.043 -6.657 1.00 92.75 80 ASP A C 1
ATOM 653 O O . ASP A 1 80 ? -5.670 0.595 -7.377 1.00 92.75 80 ASP A O 1
ATOM 657 N N . ALA A 1 81 ? -7.262 0.744 -5.806 1.00 91.25 81 ALA A N 1
ATOM 658 C CA . ALA A 1 81 ? -7.138 2.192 -5.637 1.00 91.25 81 ALA A CA 1
ATOM 659 C C . ALA A 1 81 ? -5.760 2.608 -5.087 1.00 91.25 81 ALA A C 1
A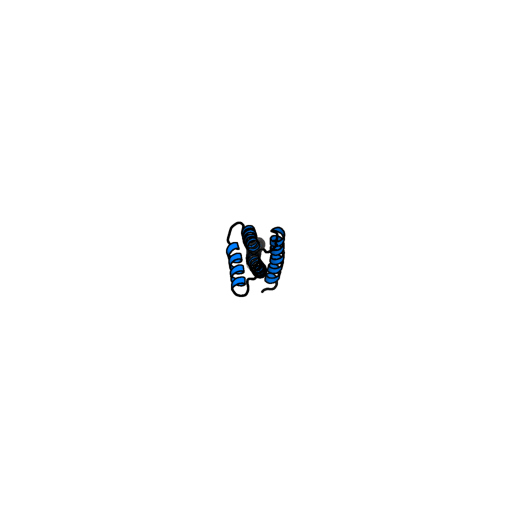TOM 661 O O . ALA A 1 81 ? -5.210 3.623 -5.518 1.00 91.25 81 ALA A O 1
ATOM 662 N N . LEU A 1 82 ? -5.180 1.825 -4.170 1.00 90.00 82 LEU A N 1
ATOM 663 C CA . LEU A 1 82 ? -3.834 2.087 -3.651 1.00 90.00 82 LEU A CA 1
ATOM 664 C C . LEU A 1 82 ? -2.735 1.749 -4.661 1.00 90.00 82 LEU A C 1
ATOM 666 O O . LEU A 1 82 ? -1.752 2.479 -4.738 1.00 90.00 82 LEU A O 1
ATOM 670 N N . VAL A 1 83 ? -2.910 0.710 -5.481 1.00 90.19 83 VAL A N 1
ATOM 671 C CA . VAL A 1 83 ? -1.996 0.430 -6.604 1.00 90.19 83 VAL A CA 1
ATOM 672 C C . VAL A 1 83 ? -2.022 1.577 -7.617 1.00 90.19 83 VAL A C 1
ATOM 674 O O . VAL A 1 83 ? -0.974 2.030 -8.068 1.00 90.19 83 VAL A O 1
ATOM 677 N N . ALA A 1 84 ? -3.204 2.110 -7.936 1.00 86.75 84 ALA A N 1
ATOM 678 C CA . ALA A 1 84 ? -3.333 3.248 -8.846 1.00 86.75 84 ALA A CA 1
ATOM 679 C C . ALA A 1 84 ? -2.672 4.534 -8.306 1.00 86.75 84 ALA A C 1
ATOM 681 O O . ALA A 1 84 ? -2.232 5.376 -9.090 1.00 86.75 84 ALA A O 1
ATOM 682 N N . ALA A 1 85 ? -2.564 4.682 -6.982 1.00 81.38 85 ALA A N 1
ATOM 683 C CA . ALA A 1 85 ? -1.886 5.812 -6.349 1.00 81.38 85 ALA A CA 1
ATOM 684 C C . ALA A 1 85 ? -0.347 5.780 -6.497 1.00 81.38 85 ALA A C 1
ATOM 686 O O . ALA A 1 85 ? 0.296 6.797 -6.238 1.00 81.38 85 ALA A O 1
ATOM 687 N N . GLU A 1 86 ? 0.245 4.664 -6.944 1.00 74.31 86 GLU A N 1
ATOM 688 C CA . GLU A 1 86 ? 1.701 4.493 -7.100 1.00 74.31 86 GLU A CA 1
ATOM 689 C C . GLU A 1 86 ? 2.313 5.314 -8.242 1.00 74.31 86 GLU A C 1
ATOM 691 O O . GLU A 1 86 ? 3.506 5.591 -8.251 1.00 74.31 86 GLU A O 1
ATOM 696 N N . VAL A 1 87 ? 1.497 5.756 -9.201 1.00 73.25 87 VAL A N 1
ATOM 697 C CA . VAL A 1 87 ? 1.969 6.522 -10.370 1.00 73.25 87 VAL A CA 1
ATOM 698 C C . VAL A 1 87 ? 2.312 7.982 -10.006 1.00 73.25 87 VAL A C 1
ATOM 700 O O . VAL A 1 87 ? 2.809 8.741 -10.837 1.00 73.25 87 VAL A O 1
ATOM 703 N N . ALA A 1 88 ? 2.046 8.408 -8.769 1.00 71.94 88 ALA A N 1
ATOM 704 C CA . ALA A 1 88 ? 2.293 9.767 -8.303 1.00 71.94 88 ALA A CA 1
ATOM 705 C C . ALA A 1 88 ? 3.702 9.953 -7.712 1.00 71.94 88 ALA A C 1
ATOM 707 O O . ALA A 1 88 ? 4.296 9.034 -7.148 1.00 71.94 88 ALA A O 1
ATOM 708 N N . ALA A 1 89 ? 4.203 11.192 -7.757 1.00 71.06 89 ALA A N 1
ATOM 709 C CA . ALA A 1 89 ? 5.312 11.596 -6.895 1.00 71.06 89 ALA A CA 1
ATOM 710 C C . ALA A 1 89 ? 4.921 11.374 -5.419 1.00 71.06 89 ALA A C 1
ATOM 712 O O . ALA A 1 89 ? 3.771 11.606 -5.042 1.00 71.06 89 ALA A O 1
ATOM 713 N N . ASP A 1 90 ? 5.865 10.903 -4.601 1.00 82.94 90 ASP A N 1
ATOM 714 C CA . ASP A 1 90 ? 5.654 10.587 -3.180 1.00 82.94 90 ASP A CA 1
ATOM 715 C C . ASP A 1 90 ? 4.593 9.499 -2.905 1.00 82.94 90 ASP A C 1
ATOM 717 O O . ASP A 1 90 ? 3.915 9.526 -1.872 1.00 82.94 90 ASP A O 1
ATOM 721 N N . ALA A 1 91 ? 4.465 8.519 -3.810 1.00 81.94 91 ALA A N 1
ATOM 722 C CA . ALA A 1 91 ? 3.545 7.380 -3.706 1.00 81.94 91 ALA A CA 1
ATOM 723 C C . ALA A 1 91 ? 3.480 6.763 -2.296 1.00 81.94 91 ALA A C 1
ATOM 725 O O . ALA A 1 91 ? 2.399 6.645 -1.720 1.00 81.94 91 ALA A O 1
ATOM 726 N N . ASP A 1 92 ? 4.629 6.452 -1.694 1.00 86.31 92 ASP A N 1
ATOM 727 C CA . ASP A 1 92 ? 4.703 5.852 -0.357 1.00 86.31 92 ASP A CA 1
ATOM 728 C C . ASP A 1 92 ? 4.055 6.736 0.716 1.00 86.31 92 ASP A C 1
ATOM 730 O O . ASP A 1 92 ? 3.239 6.269 1.514 1.00 86.31 92 ASP A O 1
ATOM 734 N N . ALA A 1 93 ? 4.359 8.037 0.715 1.00 89.25 93 ALA A N 1
ATOM 735 C CA . ALA A 1 93 ? 3.768 8.980 1.659 1.00 89.25 93 ALA A CA 1
ATOM 736 C C . ALA A 1 93 ? 2.255 9.112 1.435 1.00 89.25 93 ALA A C 1
ATOM 738 O O . ALA A 1 93 ? 1.487 9.233 2.394 1.00 89.25 93 ALA A O 1
ATOM 739 N N . ARG A 1 94 ? 1.807 9.041 0.175 1.00 89.25 94 ARG A N 1
ATOM 740 C CA . ARG A 1 94 ? 0.387 9.090 -0.172 1.00 89.25 94 ARG A CA 1
ATOM 741 C C . ARG A 1 94 ? -0.369 7.848 0.294 1.00 89.25 94 ARG A C 1
ATOM 743 O O . ARG A 1 94 ? -1.475 7.995 0.822 1.00 89.25 94 ARG A O 1
ATOM 750 N N . VAL A 1 95 ? 0.210 6.658 0.137 1.00 90.19 95 VAL A N 1
ATOM 751 C CA . VAL A 1 95 ? -0.360 5.393 0.631 1.00 90.19 95 VAL A CA 1
ATOM 752 C C . VAL A 1 95 ? -0.503 5.451 2.150 1.00 90.19 95 VAL A C 1
ATOM 754 O O . VAL A 1 95 ? -1.600 5.240 2.665 1.00 90.19 95 VAL A O 1
ATOM 757 N N . VAL A 1 96 ? 0.560 5.841 2.863 1.00 92.94 96 VAL A N 1
ATOM 758 C CA . VAL A 1 96 ? 0.535 5.993 4.327 1.00 92.94 96 VAL A CA 1
ATOM 759 C C . VAL A 1 96 ? -0.547 6.979 4.767 1.00 92.94 96 VAL A C 1
ATOM 761 O O . VAL A 1 96 ? -1.341 6.662 5.650 1.00 92.94 96 VAL A O 1
ATOM 764 N N . ALA A 1 97 ? -0.613 8.160 4.144 1.00 92.69 97 ALA A N 1
ATOM 765 C CA . ALA A 1 97 ? -1.598 9.183 4.488 1.00 92.69 97 ALA A CA 1
ATOM 766 C C . ALA A 1 97 ? -3.042 8.721 4.235 1.00 92.69 97 ALA A C 1
ATOM 768 O O . ALA A 1 97 ? -3.931 9.034 5.025 1.00 92.69 97 ALA A O 1
ATOM 769 N N . THR A 1 98 ? -3.276 7.971 3.154 1.00 91.81 98 THR A N 1
ATOM 770 C CA . THR A 1 98 ? -4.604 7.440 2.809 1.00 91.81 98 THR A CA 1
ATOM 771 C C . THR A 1 98 ? -5.048 6.396 3.828 1.00 91.81 98 THR A C 1
ATOM 773 O O . THR A 1 98 ? -6.100 6.553 4.443 1.00 91.81 98 THR A O 1
ATOM 776 N N . VAL A 1 99 ? -4.205 5.393 4.090 1.00 93.94 99 VAL A N 1
ATOM 777 C CA . VAL A 1 99 ? -4.500 4.325 5.057 1.00 93.94 99 VAL A CA 1
ATOM 778 C C . VAL A 1 99 ? -4.708 4.893 6.460 1.00 93.94 99 VAL A C 1
ATOM 780 O O . VAL A 1 99 ? -5.672 4.539 7.132 1.00 93.94 99 VAL A O 1
ATOM 783 N N . LYS A 1 100 ? -3.844 5.820 6.892 1.00 94.75 100 LYS A N 1
ATOM 784 C CA . LYS A 1 100 ? -3.957 6.473 8.202 1.00 94.75 100 LYS A CA 1
ATOM 785 C C . LYS A 1 100 ? -5.282 7.220 8.349 1.00 94.75 100 LYS A C 1
ATOM 787 O O . LYS A 1 100 ? -5.971 7.040 9.346 1.00 94.75 100 LYS A O 1
ATOM 792 N N . LYS A 1 101 ? -5.663 8.011 7.342 1.00 94.75 101 LYS A N 1
ATOM 793 C CA . LYS A 1 101 ? -6.933 8.746 7.337 1.00 94.75 101 LYS A CA 1
ATOM 794 C C . LYS A 1 101 ? -8.135 7.804 7.437 1.00 94.75 101 LYS A C 1
ATOM 796 O O . LYS A 1 101 ? -9.074 8.090 8.177 1.00 94.75 101 LYS A O 1
ATOM 801 N N . ASP A 1 102 ? -8.118 6.700 6.698 1.00 94.44 102 ASP A N 1
ATOM 802 C CA . ASP A 1 102 ? -9.225 5.743 6.709 1.00 94.44 102 ASP A CA 1
ATOM 803 C C . ASP A 1 102 ? -9.313 4.999 8.048 1.00 94.44 102 ASP A C 1
ATOM 805 O O . ASP A 1 102 ? -10.409 4.786 8.565 1.00 94.44 102 ASP A O 1
ATOM 809 N N . PHE A 1 103 ? -8.173 4.656 8.650 1.00 95.50 103 PHE A N 1
ATOM 810 C CA . PHE A 1 103 ? -8.119 4.068 9.988 1.00 95.50 103 PHE A CA 1
ATOM 811 C C . PHE A 1 103 ? -8.628 5.022 11.067 1.00 95.50 103 PHE A C 1
ATOM 813 O O . PHE A 1 103 ? -9.438 4.609 11.894 1.00 95.50 103 PHE A O 1
ATOM 820 N N . GLU A 1 104 ? -8.235 6.297 11.026 1.00 94.31 104 GLU A N 1
ATOM 821 C CA . GLU A 1 104 ? -8.756 7.327 11.932 1.00 94.31 104 GLU A CA 1
ATOM 822 C C . GLU A 1 104 ? -10.280 7.472 11.796 1.00 94.31 104 GLU A C 1
ATOM 824 O O . GLU A 1 104 ? -10.989 7.530 12.801 1.00 94.31 104 GLU A O 1
ATOM 829 N N . ALA A 1 105 ? -10.806 7.456 10.567 1.00 94.06 105 ALA A N 1
ATOM 830 C CA . ALA A 1 105 ? -12.245 7.527 10.310 1.00 94.06 105 ALA A CA 1
ATOM 831 C C . ALA A 1 105 ? -13.012 6.279 10.789 1.00 94.06 105 ALA A C 1
ATOM 833 O O . ALA A 1 105 ? -14.166 6.388 11.201 1.00 94.06 105 ALA A O 1
ATOM 834 N N . ALA A 1 106 ? -12.382 5.104 10.743 1.00 92.81 106 ALA A N 1
ATOM 835 C CA . ALA A 1 106 ? -12.962 3.836 11.186 1.00 92.81 106 ALA A CA 1
ATOM 836 C C . ALA A 1 106 ? -12.713 3.521 12.675 1.00 92.81 106 ALA A C 1
ATOM 838 O O . ALA A 1 106 ? -13.221 2.518 13.176 1.00 92.81 106 ALA A O 1
ATOM 839 N N . GLY A 1 107 ? -11.936 4.345 13.387 1.00 93.00 107 GLY A N 1
ATOM 840 C CA . GLY A 1 107 ? -11.555 4.100 14.782 1.00 93.00 107 GLY A CA 1
ATOM 841 C C . GLY A 1 107 ? -10.565 2.942 14.968 1.00 93.00 107 GLY A C 1
ATOM 842 O O . GLY A 1 107 ? -10.522 2.333 16.035 1.00 93.00 107 GLY A O 1
ATOM 843 N N . VAL A 1 108 ? -9.782 2.613 13.937 1.00 94.31 108 VAL A N 1
ATOM 844 C CA . VAL A 1 108 ? -8.741 1.580 13.989 1.00 94.31 108 VAL A CA 1
ATOM 845 C C . VAL A 1 108 ? -7.468 2.173 14.598 1.00 94.31 108 VAL A C 1
ATOM 847 O O . VAL A 1 108 ? -6.880 3.096 14.039 1.00 94.31 108 VAL A O 1
ATOM 850 N N . ASP A 1 109 ? -7.008 1.615 15.721 1.00 92.00 109 ASP A N 1
ATOM 851 C CA . ASP A 1 109 ? -5.771 2.052 16.379 1.00 92.00 109 ASP A CA 1
ATOM 852 C C . ASP A 1 109 ? -4.529 1.498 15.658 1.00 92.00 109 ASP A C 1
ATOM 854 O O . ASP A 1 109 ? -4.086 0.362 15.876 1.00 92.00 109 ASP A O 1
ATOM 858 N N . GLN A 1 110 ? -4.002 2.297 14.731 1.00 92.62 110 GLN A N 1
ATOM 859 C CA . GLN A 1 110 ? -2.748 2.051 14.027 1.00 92.62 110 GLN A CA 1
ATOM 860 C C . GLN A 1 110 ? -1.967 3.351 13.854 1.00 92.62 110 GLN A C 1
ATOM 862 O O . GLN A 1 110 ? -2.379 4.275 13.152 1.00 92.62 110 GLN A O 1
ATOM 867 N N . SER A 1 111 ? -0.786 3.395 14.461 1.00 93.44 111 SER A N 1
ATOM 868 C CA . SER A 1 111 ? 0.154 4.495 14.285 1.00 93.44 111 SER A CA 1
ATOM 869 C C . SER A 1 111 ? 0.788 4.477 12.895 1.00 93.44 111 SER A C 1
ATOM 871 O O . SER A 1 111 ? 0.971 3.435 12.264 1.00 93.44 111 SER A O 1
ATOM 873 N N . GLU A 1 112 ? 1.238 5.645 12.449 1.00 92.50 112 GLU A N 1
ATOM 874 C CA . GLU A 1 112 ? 1.958 5.787 11.183 1.00 92.50 112 GLU A CA 1
ATOM 875 C C . GLU A 1 112 ? 3.209 4.895 11.101 1.00 92.50 112 GLU A C 1
ATOM 877 O O . GLU A 1 112 ? 3.503 4.320 10.054 1.00 92.50 112 GLU A O 1
ATOM 882 N N . HIS A 1 113 ? 3.918 4.721 12.219 1.00 94.31 113 HIS A N 1
ATOM 883 C CA . HIS A 1 113 ? 5.073 3.829 12.301 1.00 94.31 113 HIS A CA 1
ATOM 884 C C . HIS A 1 113 ? 4.700 2.361 12.061 1.00 94.31 113 HIS A C 1
ATOM 886 O O . HIS A 1 113 ? 5.447 1.650 11.390 1.00 94.31 113 HIS A O 1
ATOM 892 N N . GLN A 1 114 ? 3.552 1.903 12.570 1.00 93.75 114 GLN A N 1
ATOM 893 C CA . GLN A 1 114 ? 3.071 0.540 12.325 1.00 93.75 114 GLN A CA 1
ATOM 894 C C . GLN A 1 114 ? 2.636 0.346 10.868 1.00 93.75 114 GL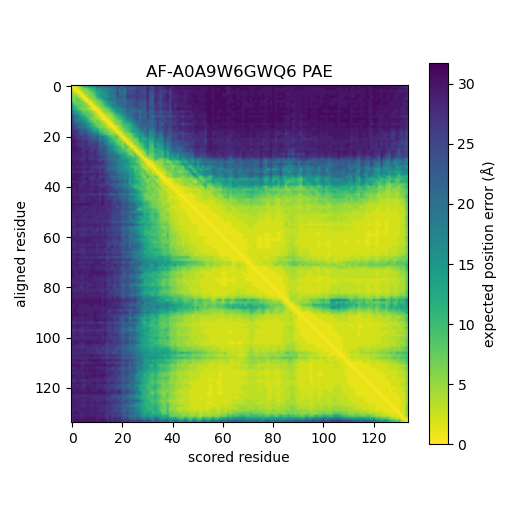N A C 1
ATOM 896 O O . GLN A 1 114 ? 2.932 -0.696 10.281 1.00 93.75 114 GLN A O 1
ATOM 901 N N . ILE A 1 115 ? 2.006 1.359 10.261 1.00 94.00 115 ILE A N 1
ATOM 902 C CA . ILE A 1 115 ? 1.645 1.339 8.836 1.00 94.00 115 ILE A CA 1
ATOM 903 C C . ILE A 1 115 ? 2.910 1.201 7.980 1.00 94.00 115 ILE A C 1
ATOM 905 O O . ILE A 1 115 ? 2.996 0.288 7.163 1.00 94.00 115 ILE A O 1
ATOM 909 N N . ARG A 1 116 ? 3.930 2.040 8.213 1.00 94.50 116 ARG A N 1
ATOM 910 C CA . ARG A 1 116 ? 5.203 1.980 7.470 1.00 94.50 116 ARG A CA 1
ATOM 911 C C . ARG A 1 116 ? 5.914 0.640 7.640 1.00 94.50 116 ARG A C 1
ATOM 913 O O . ARG A 1 116 ? 6.313 0.035 6.653 1.00 94.50 116 ARG A O 1
ATOM 920 N N . ARG A 1 117 ? 5.984 0.124 8.870 1.00 95.62 117 ARG A N 1
ATOM 921 C CA . ARG A 1 117 ? 6.539 -1.210 9.128 1.00 95.62 117 ARG A CA 1
ATOM 922 C C . ARG A 1 117 ? 5.797 -2.293 8.342 1.00 95.62 117 ARG A C 1
ATOM 924 O O . ARG A 1 117 ? 6.424 -3.180 7.774 1.00 95.62 117 ARG A O 1
ATOM 931 N N . THR A 1 118 ? 4.470 -2.215 8.289 1.00 95.00 118 THR A N 1
ATOM 932 C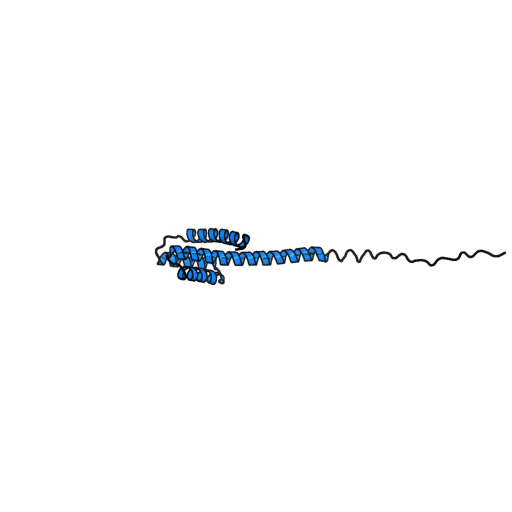 CA . THR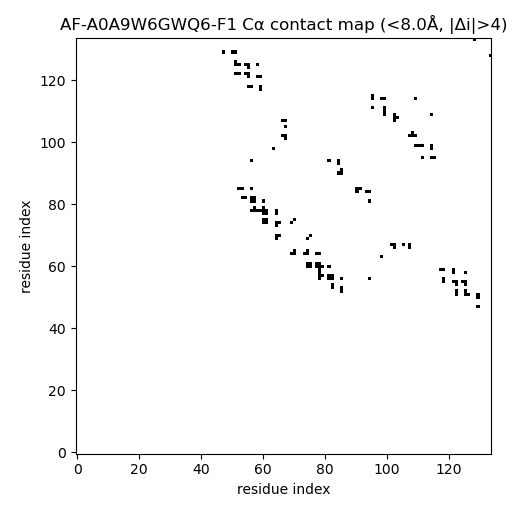 A 1 118 ? 3.667 -3.168 7.517 1.00 95.00 118 THR A CA 1
ATOM 933 C C . THR A 1 118 ? 3.972 -3.058 6.022 1.00 95.00 118 THR A C 1
ATOM 935 O O . THR A 1 118 ? 4.087 -4.082 5.355 1.00 95.00 118 THR A O 1
ATOM 938 N N . MET A 1 119 ? 4.171 -1.849 5.487 1.00 93.44 119 MET A N 1
ATOM 939 C CA . MET A 1 119 ? 4.596 -1.668 4.092 1.00 93.44 119 MET A CA 1
ATOM 940 C C . MET A 1 119 ? 5.947 -2.334 3.805 1.00 93.44 119 MET A C 1
ATOM 942 O O . MET A 1 119 ? 6.079 -2.991 2.772 1.00 93.44 119 MET A O 1
ATOM 946 N N . ASP A 1 120 ? 6.916 -2.235 4.719 1.00 93.81 120 ASP A N 1
ATOM 947 C CA . ASP A 1 120 ? 8.222 -2.897 4.584 1.00 93.81 120 ASP A CA 1
ATOM 948 C C . ASP A 1 120 ? 8.090 -4.428 4.596 1.00 93.81 120 ASP A C 1
ATOM 950 O O . ASP A 1 120 ? 8.679 -5.128 3.766 1.00 93.81 120 ASP A O 1
ATOM 954 N N . GLU A 1 121 ? 7.268 -4.963 5.502 1.00 94.81 121 GLU A N 1
ATOM 955 C CA . GLU A 1 121 ? 6.981 -6.398 5.588 1.00 94.81 121 GLU A CA 1
ATOM 956 C C . GLU A 1 121 ? 6.290 -6.912 4.312 1.00 94.81 121 GLU A C 1
ATOM 958 O O . GLU A 1 121 ? 6.636 -7.980 3.798 1.00 94.81 121 GLU A O 1
ATOM 963 N N . MET A 1 122 ? 5.347 -6.145 3.757 1.00 95.12 122 MET A N 1
ATOM 964 C CA . MET A 1 122 ? 4.678 -6.491 2.499 1.00 95.12 122 MET A CA 1
ATOM 965 C C . MET A 1 122 ? 5.598 -6.341 1.288 1.00 95.12 122 MET A C 1
ATOM 967 O O . MET A 1 122 ? 5.478 -7.125 0.351 1.00 95.12 122 MET A O 1
ATOM 971 N N . LEU A 1 123 ? 6.554 -5.408 1.306 1.00 92.88 123 LEU A N 1
ATOM 972 C CA . LEU A 1 123 ? 7.566 -5.291 0.255 1.00 92.88 123 LEU A CA 1
ATOM 973 C C . LEU A 1 123 ? 8.493 -6.509 0.238 1.00 92.88 123 LEU A C 1
ATOM 975 O O . LEU A 1 123 ? 8.810 -7.031 -0.832 1.00 92.88 123 LEU A O 1
ATOM 979 N N . ALA A 1 124 ? 8.913 -6.989 1.411 1.00 93.62 124 ALA A N 1
ATOM 980 C CA . ALA A 1 124 ? 9.705 -8.211 1.517 1.00 93.62 124 ALA A CA 1
ATOM 981 C C . ALA A 1 124 ? 8.940 -9.425 0.961 1.00 93.62 124 ALA A C 1
ATOM 983 O O . ALA A 1 124 ? 9.502 -10.204 0.189 1.00 93.62 124 ALA A O 1
ATOM 984 N N . LYS A 1 125 ? 7.645 -9.547 1.284 1.00 93.69 125 LYS A N 1
ATOM 985 C CA . LYS A 1 125 ? 6.770 -10.594 0.729 1.00 93.69 125 LYS A CA 1
ATOM 986 C C . LYS A 1 125 ? 6.599 -10.467 -0.783 1.00 93.69 125 LYS A C 1
ATOM 988 O O . LYS A 1 125 ? 6.784 -11.448 -1.489 1.00 93.69 125 LYS A O 1
ATOM 993 N N . ALA A 1 126 ? 6.323 -9.266 -1.286 1.00 93.12 126 ALA A N 1
ATOM 994 C CA . ALA A 1 126 ? 6.168 -9.003 -2.714 1.00 93.12 126 ALA A CA 1
ATOM 995 C C . ALA A 1 126 ? 7.418 -9.401 -3.513 1.00 93.12 126 ALA A C 1
ATOM 997 O O . ALA A 1 126 ? 7.313 -10.063 -4.543 1.00 93.12 126 ALA A O 1
ATOM 998 N N . LYS A 1 127 ? 8.612 -9.059 -3.011 1.00 90.81 127 LYS A N 1
ATOM 999 C CA . LYS A 1 127 ? 9.884 -9.477 -3.621 1.00 90.81 127 LYS A CA 1
ATOM 1000 C C . LYS A 1 127 ? 10.031 -10.998 -3.649 1.00 90.81 127 LYS A C 1
ATOM 1002 O O . LYS A 1 127 ? 10.433 -11.539 -4.676 1.00 90.81 127 LYS A O 1
ATOM 1007 N N . ALA A 1 128 ? 9.685 -11.681 -2.557 1.00 90.50 128 ALA A N 1
ATOM 1008 C CA . ALA A 1 128 ? 9.733 -13.139 -2.493 1.00 90.50 128 ALA A CA 1
ATOM 1009 C C . ALA A 1 128 ? 8.744 -13.799 -3.474 1.00 90.50 128 ALA A C 1
ATOM 1011 O O . ALA A 1 128 ? 9.104 -14.762 -4.144 1.00 90.50 128 ALA A O 1
ATOM 1012 N N . GLU A 1 129 ? 7.528 -13.263 -3.610 1.00 88.81 129 GLU A N 1
ATOM 1013 C CA . GLU A 1 129 ? 6.521 -13.763 -4.560 1.00 88.81 129 GLU A CA 1
ATOM 1014 C C . GLU A 1 129 ? 6.971 -13.609 -6.019 1.00 88.81 129 GLU A C 1
ATOM 1016 O O . GLU A 1 129 ? 6.832 -14.540 -6.810 1.00 88.81 129 GLU A O 1
ATOM 1021 N N . ILE A 1 130 ? 7.573 -12.468 -6.367 1.00 87.56 130 ILE A N 1
ATOM 1022 C CA . ILE A 1 130 ? 8.086 -12.221 -7.722 1.00 87.56 130 ILE A CA 1
ATOM 1023 C C . ILE A 1 130 ? 9.262 -13.144 -8.042 1.00 87.56 130 ILE A C 1
ATOM 1025 O O . ILE A 1 130 ? 9.336 -13.685 -9.143 1.00 87.56 130 ILE A O 1
ATOM 1029 N N . GLN A 1 131 ? 10.158 -13.371 -7.079 1.00 84.06 131 GLN A N 1
ATOM 1030 C CA . GLN A 1 131 ? 11.249 -14.337 -7.230 1.00 84.06 131 GLN A CA 1
ATOM 1031 C C . GLN A 1 131 ? 10.738 -15.778 -7.373 1.00 84.06 131 GLN A C 1
ATOM 1033 O O . GLN A 1 131 ? 11.373 -16.582 -8.052 1.00 84.06 131 GLN A O 1
ATOM 1038 N N . ALA A 1 132 ? 9.598 -16.101 -6.758 1.00 84.62 132 ALA A N 1
ATOM 1039 C CA . ALA A 1 132 ? 8.955 -17.408 -6.860 1.00 84.62 132 ALA A CA 1
ATOM 1040 C C . ALA A 1 132 ? 8.139 -17.606 -8.157 1.00 84.62 132 ALA A C 1
ATOM 1042 O O . ALA A 1 132 ? 7.743 -18.735 -8.440 1.00 84.62 132 ALA A O 1
ATOM 1043 N N . GLY A 1 133 ? 7.915 -16.553 -8.955 1.00 72.19 133 GLY A N 1
ATOM 1044 C CA . GLY A 1 133 ? 7.237 -16.630 -10.256 1.00 72.19 133 GLY A CA 1
ATOM 1045 C C . GLY A 1 133 ? 5.705 -16.669 -10.202 1.00 72.19 133 GLY A C 1
ATOM 1046 O O . GLY A 1 133 ? 5.096 -17.268 -11.088 1.00 72.19 133 GLY A O 1
ATOM 1047 N N . ALA A 1 134 ? 5.095 -16.080 -9.167 1.00 51.94 134 ALA A N 1
ATOM 1048 C CA . ALA A 1 134 ? 3.638 -16.002 -9.001 1.00 51.94 134 ALA A CA 1
ATOM 1049 C C . ALA A 1 134 ? 2.965 -14.900 -9.840 1.00 51.94 134 ALA A C 1
ATOM 1051 O O . ALA A 1 134 ? 3.581 -13.827 -10.036 1.00 51.94 134 ALA A O 1
#

Mean predicted aligned error: 13.25 Å